Protein AF-A0A355CH72-F1 (afdb_monomer)

Radius of gyration: 17.19 Å; Cα contacts (8 Å, |Δi|>4): 114; chains: 1; bounding box: 37×43×46 Å

Secondary structure (DSSP, 8-state):
------PPPP-TTSHHHHHHHHHHHHHHHHHHHHHHHHHHHHHHH-GGGHHHHHHHHHHHHHHHHHHHHHHHHHT----HHHHHHHHHHHHHHHHHHHHTT-HHHHHIIIIIIIHHHHHHH-

Nearest PDB structures (foldseek):
  5k53-assembly1_A  TM=1.006E+00  e=1.403E-11  Oscillatoria sp.
  4quw-assembly1_A  TM=1.004E+00  e=7.875E-11  Synechococcus elongatus PCC 7942 = FACHB-805
  5k52-assembly4_D  TM=1.004E+00  e=1.420E-09  Limnothrix sp. KNUA012
  4pgk-assembly1_A  TM=1.001E+00  e=2.131E-09  Prochlorococcus marinus str. MIT 9313
  4pg0-assembly1_A  TM=1.002E+00  e=9.282E-09  Prochlorococcus marinus str. MIT 9313

pLDDT: mean 95.63, std 10.27, range [49.78, 98.88]

Mean predicted aligned error: 3.98 Å

Sequence (122 aa):
MPQLEASPAIDFQTATYKDAYSRINAIVIEGEQEAHDNYLTLAEMLADKKEELIGLSKMENRHMKGFQACGKNLKVTPDMVFAKEFFSELHENFQKASAEGKVVTCLLIQSLIIECFAIAAY

Structure (mmCIF, N/CA/C/O backbone):
data_AF-A0A355CH72-F1
#
_entry.id   AF-A0A355CH72-F1
#
loop_
_atom_site.group_PDB
_atom_site.id
_atom_site.type_symbol
_atom_site.label_atom_id
_atom_site.label_alt_id
_atom_site.label_comp_id
_atom_site.label_asym_id
_atom_site.label_entity_id
_atom_site.label_seq_id
_atom_site.pdbx_PDB_ins_code
_atom_site.Cartn_x
_atom_site.Cartn_y
_atom_site.Cartn_z
_atom_site.occupancy
_atom_site.B_iso_or_equiv
_atom_site.auth_seq_id
_atom_site.auth_comp_id
_atom_site.auth_asym_id
_atom_site.auth_atom_id
_atom_site.pdbx_PDB_model_num
ATOM 1 N N . MET A 1 1 ? 12.304 -36.120 -14.745 1.00 49.78 1 MET A N 1
ATOM 2 C CA . MET A 1 1 ? 11.754 -34.773 -14.490 1.00 49.78 1 MET A CA 1
ATOM 3 C C . MET A 1 1 ? 11.923 -33.982 -15.773 1.00 49.78 1 MET A C 1
ATOM 5 O O . MET A 1 1 ? 13.055 -33.943 -16.243 1.00 49.78 1 MET A O 1
ATOM 9 N N . PRO A 1 2 ? 10.857 -33.451 -16.392 1.00 51.25 2 PRO A N 1
ATOM 10 C CA . PRO A 1 2 ? 11.014 -32.513 -17.496 1.00 51.25 2 PRO A CA 1
ATOM 11 C C . PRO A 1 2 ? 11.812 -31.322 -16.967 1.00 51.25 2 PRO A C 1
ATOM 13 O O . PRO A 1 2 ? 11.431 -30.711 -15.970 1.00 51.25 2 PRO A O 1
ATOM 16 N N . GLN A 1 3 ? 12.962 -31.067 -17.573 1.00 51.09 3 GLN A N 1
ATOM 17 C CA . GLN A 1 3 ? 13.763 -29.893 -17.284 1.00 51.09 3 GLN A CA 1
ATOM 18 C C . GLN A 1 3 ? 12.995 -28.706 -17.865 1.00 51.09 3 GLN A C 1
ATOM 20 O O . GLN A 1 3 ? 12.851 -28.615 -19.080 1.00 51.09 3 GLN A O 1
ATOM 25 N N . LEU A 1 4 ? 12.415 -27.870 -16.997 1.00 61.34 4 LEU A N 1
ATOM 26 C CA . LEU A 1 4 ? 11.839 -26.589 -17.399 1.00 61.34 4 LEU A CA 1
ATOM 27 C C . LEU A 1 4 ? 12.931 -25.833 -18.156 1.00 61.34 4 LEU A C 1
ATOM 29 O O . LEU A 1 4 ? 14.001 -25.580 -17.596 1.00 61.34 4 LEU A O 1
ATOM 33 N N . GLU A 1 5 ? 12.693 -25.563 -19.439 1.00 58.66 5 GLU A N 1
ATOM 34 C CA . GLU A 1 5 ? 13.573 -24.714 -20.234 1.00 58.66 5 GLU A CA 1
ATOM 35 C C . GLU A 1 5 ? 13.810 -23.420 -19.456 1.00 58.66 5 GLU A C 1
ATOM 37 O O . GLU A 1 5 ? 12.872 -22.814 -18.935 1.00 58.66 5 GLU A O 1
ATOM 42 N N . ALA A 1 6 ? 15.077 -23.032 -19.314 1.00 59.00 6 ALA A N 1
ATOM 43 C CA . ALA A 1 6 ? 15.410 -21.770 -18.683 1.00 59.00 6 ALA A CA 1
ATOM 44 C C . ALA A 1 6 ? 14.750 -20.659 -19.504 1.00 59.00 6 ALA A C 1
ATOM 46 O O . ALA A 1 6 ? 15.097 -20.473 -20.673 1.00 59.00 6 ALA A O 1
ATOM 47 N N . SER A 1 7 ? 13.789 -19.948 -18.905 1.00 61.84 7 SER A N 1
ATOM 48 C CA . SER A 1 7 ? 13.209 -18.764 -19.530 1.00 61.84 7 SER A CA 1
ATOM 49 C C . SER A 1 7 ? 14.341 -17.842 -19.983 1.00 61.84 7 SER A C 1
ATOM 51 O O . SER A 1 7 ? 15.307 -17.662 -19.229 1.00 61.84 7 SER A O 1
ATOM 53 N N . PRO A 1 8 ? 14.259 -17.266 -21.195 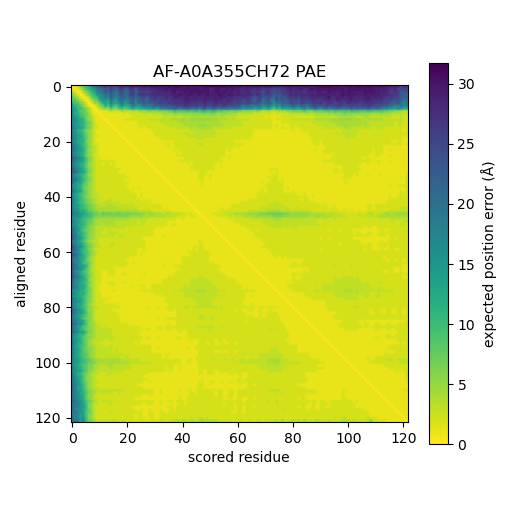1.00 69.38 8 PRO A N 1
ATOM 54 C CA . PRO A 1 8 ? 15.253 -16.307 -21.647 1.00 69.38 8 PRO A CA 1
ATOM 55 C C . PRO A 1 8 ? 15.429 -15.217 -20.586 1.00 69.38 8 PRO A C 1
ATOM 57 O O . PRO A 1 8 ? 14.455 -14.760 -19.983 1.00 69.38 8 PRO A O 1
ATOM 60 N N . ALA A 1 9 ? 16.684 -14.842 -20.326 1.00 85.31 9 ALA A N 1
ATOM 61 C CA . ALA A 1 9 ? 17.002 -13.831 -19.328 1.00 85.31 9 ALA A CA 1
ATOM 62 C C . ALA A 1 9 ? 16.237 -12.535 -19.637 1.00 85.31 9 ALA A C 1
ATOM 64 O O . ALA A 1 9 ? 16.238 -12.057 -20.773 1.00 85.31 9 ALA A O 1
ATOM 65 N N . ILE A 1 10 ? 15.569 -11.982 -18.626 1.00 92.19 10 ILE A N 1
ATOM 66 C CA . ILE A 1 10 ? 14.791 -10.752 -18.770 1.00 92.19 10 ILE A CA 1
ATOM 67 C C . ILE A 1 10 ? 15.756 -9.582 -18.984 1.00 92.19 10 ILE A C 1
ATOM 69 O O . ILE A 1 10 ? 16.629 -9.331 -18.152 1.00 92.19 10 ILE A O 1
ATOM 73 N N . ASP A 1 11 ? 15.574 -8.836 -20.074 1.00 95.31 11 ASP A N 1
ATOM 74 C CA . ASP A 1 11 ? 16.266 -7.564 -20.279 1.00 95.31 11 ASP A CA 1
ATOM 75 C C . ASP A 1 11 ? 15.457 -6.405 -19.672 1.00 95.31 11 ASP A C 1
ATOM 77 O O . ASP A 1 11 ? 14.504 -5.877 -20.260 1.00 95.31 11 ASP A O 1
ATOM 81 N N . PHE A 1 12 ? 15.887 -5.987 -18.480 1.00 96.50 12 PHE A N 1
ATOM 82 C CA . PHE A 1 12 ? 15.311 -4.881 -17.713 1.00 96.50 12 PHE A CA 1
ATOM 83 C C . PHE A 1 12 ? 15.490 -3.498 -18.362 1.00 96.50 12 PHE A C 1
ATOM 85 O O . PHE A 1 12 ? 14.937 -2.511 -17.870 1.00 96.50 12 PHE A O 1
ATOM 92 N N . GLN A 1 13 ? 16.286 -3.387 -19.432 1.00 97.00 13 GLN A N 1
ATOM 93 C CA . GLN A 1 13 ? 16.545 -2.118 -20.112 1.00 97.00 13 GLN A CA 1
ATOM 94 C C . GLN A 1 13 ? 15.656 -1.883 -21.335 1.00 97.00 13 GLN A C 1
ATOM 96 O O . GLN A 1 13 ? 15.634 -0.759 -21.843 1.00 97.00 13 GLN A O 1
ATOM 101 N N . THR A 1 14 ? 14.887 -2.883 -21.777 1.00 97.44 14 THR A N 1
ATOM 102 C CA . THR A 1 14 ? 13.966 -2.714 -22.909 1.00 97.44 14 THR A CA 1
ATOM 103 C C . THR A 1 14 ? 12.884 -1.676 -22.611 1.00 97.44 14 THR A C 1
ATOM 105 O O . THR A 1 14 ? 12.404 -1.546 -21.482 1.00 97.44 14 THR A O 1
ATOM 108 N N . ALA A 1 15 ? 12.454 -0.951 -23.647 1.00 98.00 15 ALA A N 1
ATOM 109 C CA . ALA A 1 15 ? 11.353 0.004 -23.529 1.00 98.00 15 ALA A CA 1
ATOM 110 C C . ALA A 1 15 ? 10.057 -0.683 -23.068 1.00 98.00 15 ALA A C 1
ATOM 112 O O . ALA A 1 15 ? 9.366 -0.156 -22.205 1.00 98.00 15 ALA A O 1
ATOM 113 N N . THR A 1 16 ? 9.775 -1.886 -23.579 1.00 98.25 16 THR A N 1
ATOM 114 C CA . THR A 1 16 ? 8.610 -2.689 -23.185 1.00 98.25 16 THR A CA 1
ATOM 115 C C . THR A 1 16 ? 8.632 -3.044 -21.702 1.00 98.25 16 THR A C 1
ATOM 117 O O . THR A 1 16 ? 7.617 -2.884 -21.028 1.00 98.25 16 THR A O 1
ATOM 120 N N . TYR A 1 17 ? 9.781 -3.478 -21.168 1.00 98.19 17 TYR A N 1
ATOM 121 C CA . TYR A 1 17 ? 9.889 -3.772 -19.742 1.00 98.19 17 TYR A CA 1
ATOM 122 C C . TYR A 1 17 ? 9.683 -2.509 -18.907 1.00 98.19 17 TYR A C 1
ATOM 124 O O . TYR A 1 17 ? 8.906 -2.524 -17.961 1.00 98.19 17 TYR A O 1
ATOM 132 N N . LYS A 1 18 ? 10.345 -1.402 -19.262 1.00 98.69 18 LYS A N 1
ATOM 133 C CA . LYS A 1 18 ? 10.250 -0.145 -18.504 1.00 98.69 18 LYS A CA 1
ATOM 134 C C . LYS A 1 18 ? 8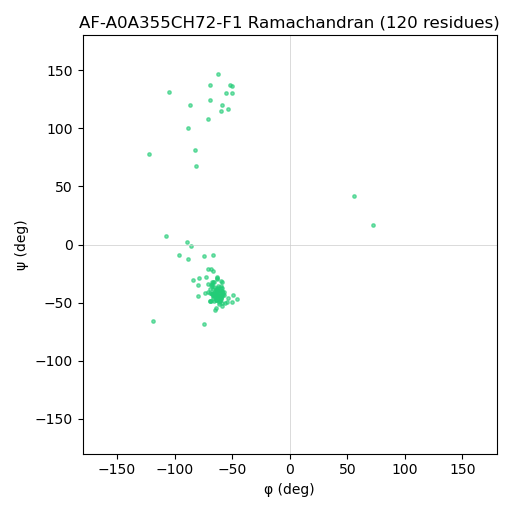.862 0.482 -18.544 1.00 98.69 18 LYS A C 1
ATOM 136 O O . LYS A 1 18 ? 8.430 1.021 -17.529 1.00 98.69 18 LYS A O 1
ATOM 141 N N . ASP A 1 19 ? 8.166 0.386 -19.673 1.00 98.69 19 ASP A N 1
ATOM 142 C CA . ASP A 1 19 ? 6.771 0.805 -19.787 1.00 98.69 19 ASP A CA 1
ATOM 143 C C . ASP A 1 19 ? 5.880 -0.011 -18.839 1.00 98.69 19 ASP A C 1
ATOM 145 O O . ASP A 1 19 ? 5.178 0.566 -18.013 1.00 98.69 19 ASP A O 1
ATOM 149 N N . ALA A 1 20 ? 5.972 -1.343 -18.864 1.00 98.69 20 ALA A N 1
ATOM 150 C CA . ALA A 1 20 ? 5.208 -2.189 -17.947 1.00 98.69 20 ALA A CA 1
ATOM 151 C C . ALA A 1 20 ? 5.582 -1.935 -16.475 1.00 98.69 20 ALA A C 1
ATOM 153 O O . ALA A 1 20 ? 4.709 -1.784 -15.617 1.00 98.69 20 ALA A O 1
ATOM 154 N N . TYR A 1 21 ? 6.880 -1.821 -16.189 1.00 98.75 21 TYR A N 1
ATOM 155 C CA . TYR A 1 21 ? 7.399 -1.561 -14.851 1.00 98.75 21 TYR A CA 1
ATOM 156 C C . TYR A 1 21 ? 6.945 -0.201 -14.316 1.00 98.75 21 TYR A C 1
ATOM 158 O O . TYR A 1 21 ? 6.758 -0.076 -13.114 1.00 98.75 21 TYR A O 1
ATOM 166 N N . SER A 1 22 ? 6.708 0.802 -15.171 1.00 98.88 22 SER A N 1
ATOM 167 C CA . SER A 1 22 ? 6.209 2.113 -14.728 1.00 98.88 22 SER A CA 1
ATOM 168 C C . SER A 1 22 ? 4.870 2.010 -13.996 1.00 98.88 22 SER A C 1
ATOM 170 O O . SER A 1 22 ? 4.693 2.647 -12.959 1.00 98.88 22 SER A O 1
ATOM 172 N N . ARG A 1 23 ? 3.968 1.149 -14.481 1.00 98.88 23 ARG A N 1
ATOM 173 C CA . ARG A 1 23 ? 2.642 0.927 -13.892 1.00 98.88 23 ARG A CA 1
ATOM 174 C C . ARG A 1 23 ? 2.703 0.001 -12.687 1.00 98.88 23 ARG A C 1
ATOM 176 O O . ARG A 1 23 ? 2.132 0.323 -11.653 1.00 98.88 23 ARG A O 1
ATOM 183 N N . ILE A 1 24 ? 3.446 -1.104 -12.775 1.00 98.88 24 ILE A N 1
ATOM 184 C CA . ILE A 1 24 ? 3.597 -2.031 -11.640 1.00 98.88 24 ILE A CA 1
ATOM 185 C C . ILE A 1 24 ? 4.306 -1.351 -10.467 1.00 98.88 24 ILE A C 1
ATOM 187 O O . ILE A 1 24 ? 3.855 -1.454 -9.331 1.00 98.88 24 ILE A O 1
ATOM 191 N N . ASN A 1 25 ? 5.377 -0.599 -10.734 1.00 98.88 25 ASN A N 1
ATOM 192 C CA . ASN A 1 25 ? 6.077 0.143 -9.694 1.00 98.88 25 ASN A CA 1
ATOM 193 C C . ASN A 1 25 ? 5.176 1.214 -9.073 1.00 98.88 25 ASN A C 1
ATOM 195 O O . ASN A 1 25 ? 5.227 1.405 -7.862 1.00 98.88 25 ASN A O 1
ATOM 199 N N . ALA A 1 26 ? 4.359 1.897 -9.875 1.00 98.88 26 ALA A N 1
ATOM 200 C CA . ALA A 1 26 ? 3.405 2.861 -9.349 1.00 98.88 26 ALA A C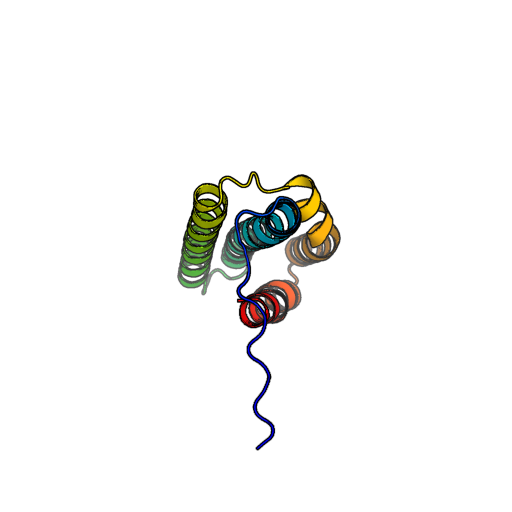A 1
ATOM 201 C C . ALA A 1 26 ? 2.348 2.199 -8.457 1.00 98.88 26 ALA A C 1
ATOM 203 O O . ALA A 1 26 ? 2.095 2.718 -7.378 1.00 98.88 26 ALA A O 1
ATOM 204 N N . ILE A 1 27 ? 1.796 1.045 -8.858 1.00 98.88 27 ILE A N 1
ATOM 205 C CA . ILE A 1 27 ? 0.837 0.277 -8.047 1.00 98.88 27 ILE A CA 1
ATOM 206 C C . ILE A 1 27 ? 1.447 -0.063 -6.689 1.00 98.88 27 ILE A C 1
ATOM 208 O O . ILE A 1 27 ? 0.839 0.231 -5.669 1.00 98.88 27 ILE A O 1
ATOM 212 N N . VAL A 1 28 ? 2.660 -0.620 -6.638 1.00 98.75 28 VAL A N 1
ATOM 213 C CA . VAL A 1 28 ? 3.256 -0.954 -5.332 1.00 98.75 28 VAL A CA 1
ATOM 214 C C . VAL A 1 28 ? 3.589 0.299 -4.516 1.00 98.75 28 VAL A C 1
ATOM 216 O O . VAL A 1 28 ? 3.453 0.281 -3.306 1.00 98.75 28 VAL A O 1
ATOM 219 N N . ILE A 1 29 ? 3.962 1.423 -5.139 1.00 98.88 29 ILE A N 1
ATOM 220 C CA . ILE A 1 29 ? 4.183 2.680 -4.402 1.00 98.88 29 ILE A CA 1
ATOM 221 C C . ILE A 1 29 ? 2.871 3.214 -3.812 1.00 98.88 29 ILE A C 1
ATOM 223 O O . ILE A 1 29 ? 2.862 3.617 -2.652 1.00 98.88 29 ILE A O 1
ATOM 227 N N . GLU A 1 30 ? 1.790 3.233 -4.593 1.00 98.88 30 GLU A N 1
ATOM 228 C CA . GLU A 1 30 ? 0.484 3.722 -4.138 1.00 98.88 30 GLU A CA 1
ATOM 229 C C . GLU A 1 30 ? -0.113 2.795 -3.078 1.00 98.88 30 GLU A C 1
ATOM 231 O O . GLU A 1 30 ? -0.571 3.276 -2.050 1.00 98.88 30 GLU A O 1
ATOM 236 N N . GLY A 1 31 ? -0.022 1.474 -3.264 1.00 98.75 31 GLY A N 1
ATOM 237 C CA . GLY A 1 31 ? -0.498 0.498 -2.285 1.00 98.75 31 GLY A CA 1
ATOM 238 C C . GLY A 1 31 ? 0.186 0.650 -0.924 1.00 98.75 31 GLY A C 1
ATOM 239 O O . GLY A 1 31 ? -0.481 0.614 0.103 1.00 98.75 31 GLY A O 1
ATOM 240 N N . GLU A 1 32 ? 1.497 0.903 -0.904 1.00 98.81 32 GLU A N 1
ATOM 241 C CA . GLU A 1 32 ? 2.253 1.149 0.333 1.00 98.81 32 GLU A CA 1
ATOM 242 C C . GLU A 1 32 ? 1.922 2.514 0.970 1.00 98.81 32 GLU A C 1
ATOM 244 O O . GLU A 1 32 ? 1.894 2.649 2.197 1.00 98.81 32 GLU A O 1
ATOM 249 N N . GLN A 1 33 ? 1.643 3.539 0.155 1.00 98.81 33 GLN A N 1
ATOM 250 C CA . GLN A 1 33 ? 1.172 4.839 0.643 1.00 98.81 33 GLN A CA 1
ATOM 251 C C . GLN A 1 33 ? -0.219 4.715 1.281 1.00 98.81 33 GLN A C 1
ATOM 253 O O . GLN A 1 33 ? -0.420 5.174 2.406 1.00 98.81 33 GLN A O 1
ATOM 258 N N . GLU A 1 34 ? -1.157 4.052 0.603 1.00 98.75 34 GLU A N 1
ATOM 259 C CA . GLU A 1 34 ? -2.489 3.785 1.140 1.00 98.75 34 GLU A CA 1
ATOM 260 C C . GLU A 1 34 ? -2.424 2.905 2.390 1.00 98.75 34 GLU A C 1
ATOM 262 O O . GLU A 1 34 ? -3.115 3.193 3.362 1.00 98.75 34 GLU A O 1
ATOM 267 N N . ALA A 1 35 ? -1.559 1.889 2.429 1.00 98.88 35 ALA A N 1
ATOM 268 C CA . ALA A 1 35 ? -1.373 1.051 3.610 1.00 98.88 35 ALA A CA 1
ATOM 269 C C . ALA A 1 35 ? -0.867 1.857 4.816 1.00 98.88 35 ALA A C 1
ATOM 271 O O . ALA A 1 35 ? -1.409 1.735 5.919 1.00 98.88 35 ALA A O 1
ATOM 272 N N . HIS A 1 36 ? 0.115 2.746 4.610 1.00 98.88 36 HIS A N 1
ATOM 273 C CA . HIS A 1 36 ? 0.550 3.693 5.637 1.00 98.88 36 HIS A CA 1
ATOM 274 C C . HIS A 1 36 ? -0.630 4.515 6.179 1.00 98.88 36 HIS A C 1
ATOM 276 O O . HIS A 1 36 ? -0.809 4.602 7.398 1.00 98.88 36 HIS A O 1
ATOM 282 N N . ASP A 1 37 ? -1.438 5.097 5.294 1.00 98.88 37 ASP A N 1
ATOM 283 C CA . ASP A 1 37 ? -2.550 5.968 5.678 1.00 98.88 37 ASP A CA 1
ATOM 284 C C . ASP A 1 37 ? -3.679 5.180 6.370 1.00 98.88 37 ASP A C 1
ATOM 286 O O . ASP A 1 37 ? -4.165 5.585 7.428 1.00 98.88 37 ASP A O 1
ATOM 290 N N . ASN A 1 38 ? -4.015 3.995 5.861 1.00 98.88 38 ASN A N 1
ATOM 291 C CA . ASN A 1 38 ? -5.025 3.098 6.420 1.00 98.88 38 ASN A CA 1
ATOM 292 C C . ASN A 1 38 ? -4.665 2.641 7.838 1.00 98.88 38 ASN A C 1
ATOM 294 O O . ASN A 1 38 ? -5.529 2.619 8.720 1.00 98.88 38 ASN A O 1
ATOM 298 N N . TYR A 1 39 ? -3.395 2.313 8.098 1.00 98.88 39 TYR A N 1
ATOM 299 C CA . TYR A 1 39 ? -2.943 1.964 9.446 1.00 98.88 39 TYR A CA 1
ATOM 300 C C . TYR A 1 39 ? -2.994 3.157 10.409 1.00 98.88 39 TYR A C 1
ATOM 302 O O . TYR A 1 39 ? -3.317 2.965 11.583 1.00 98.88 39 TYR A O 1
ATOM 310 N N . LEU A 1 40 ? -2.747 4.388 9.942 1.00 98.81 40 LEU A N 1
ATOM 311 C CA . LEU A 1 40 ? -2.956 5.585 10.764 1.00 98.81 40 LEU A CA 1
ATOM 312 C C . LEU A 1 40 ? -4.437 5.784 11.104 1.00 98.81 40 LEU A C 1
ATOM 314 O O . LEU A 1 40 ? -4.754 6.008 12.271 1.00 98.81 40 LEU A O 1
ATOM 318 N N . THR A 1 41 ? -5.343 5.622 10.136 1.00 98.81 41 THR A N 1
ATOM 319 C CA . THR A 1 41 ? -6.793 5.668 10.386 1.00 98.81 41 THR A CA 1
ATOM 320 C C . THR A 1 41 ? -7.226 4.586 11.377 1.00 98.81 41 THR A C 1
ATOM 322 O O . THR A 1 41 ? -7.931 4.869 12.344 1.00 98.81 41 THR A O 1
ATOM 32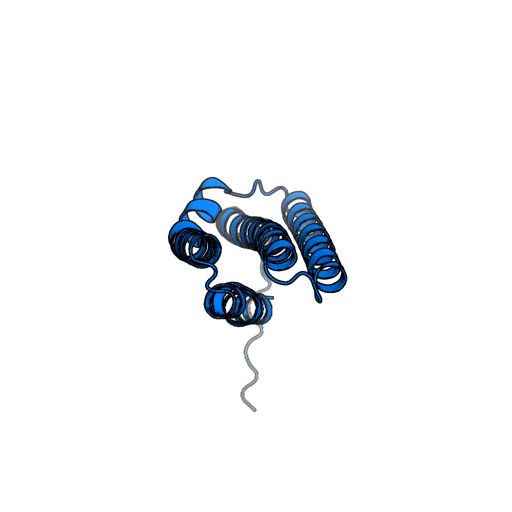5 N N . LEU A 1 42 ? -6.756 3.346 11.214 1.00 98.81 42 LEU A N 1
ATOM 326 C CA . LEU A 1 42 ? -7.035 2.262 12.162 1.00 98.81 42 LEU A CA 1
ATOM 327 C C . LEU A 1 42 ? -6.524 2.584 13.574 1.00 98.81 42 LEU A C 1
ATOM 329 O O . LEU A 1 42 ? -7.182 2.231 14.550 1.00 98.81 42 LEU A O 1
ATOM 333 N N . ALA A 1 43 ? -5.389 3.276 13.700 1.00 98.62 43 ALA A N 1
ATOM 334 C CA . ALA A 1 43 ? -4.825 3.682 14.988 1.00 98.62 43 ALA A CA 1
ATOM 335 C C . ALA A 1 43 ? -5.690 4.722 15.726 1.00 98.62 43 ALA A C 1
ATOM 337 O O . ALA A 1 43 ? -5.602 4.844 16.951 1.00 98.62 43 ALA A O 1
ATOM 338 N N . GLU A 1 44 ? -6.523 5.471 15.000 1.00 98.38 44 GLU A N 1
ATOM 339 C CA . GLU A 1 44 ? -7.546 6.350 15.574 1.00 98.38 44 GLU A CA 1
ATOM 340 C C . GLU A 1 44 ? -8.791 5.566 16.007 1.00 98.38 44 GLU A C 1
ATOM 342 O O . GLU A 1 44 ? -9.395 5.889 17.029 1.00 98.38 44 GLU A O 1
ATOM 347 N N . MET A 1 45 ? -9.145 4.508 15.270 1.00 98.19 45 MET A N 1
ATOM 348 C CA . MET A 1 45 ? -10.312 3.661 15.548 1.00 98.19 45 MET A CA 1
ATOM 349 C C . MET A 1 45 ? -10.075 2.645 16.683 1.00 98.19 45 MET A C 1
ATOM 351 O O . MET A 1 45 ? -11.020 2.262 17.370 1.00 98.19 45 MET A O 1
ATOM 355 N N . LEU A 1 46 ? -8.828 2.204 16.888 1.00 98.00 46 LEU A N 1
ATOM 356 C CA . LEU A 1 46 ? -8.417 1.192 17.871 1.00 98.00 46 LEU A CA 1
ATOM 357 C C . LEU A 1 46 ? -7.369 1.762 18.835 1.00 98.00 46 LEU A C 1
ATOM 359 O O . LEU A 1 46 ? -6.168 1.509 18.718 1.00 98.00 46 LEU A O 1
ATOM 363 N N . ALA A 1 47 ? -7.829 2.559 19.800 1.00 96.19 47 ALA A N 1
ATOM 364 C CA . ALA A 1 47 ? -6.952 3.291 20.715 1.00 96.19 47 ALA A CA 1
ATOM 365 C C . ALA A 1 47 ? -6.012 2.388 21.540 1.00 96.19 47 ALA A C 1
ATOM 367 O O . ALA A 1 47 ? -4.886 2.787 21.834 1.00 96.19 47 ALA A O 1
ATOM 368 N N . ASP A 1 48 ? -6.442 1.173 21.883 1.00 98.00 48 ASP A N 1
ATOM 369 C CA . ASP A 1 48 ? -5.648 0.172 22.605 1.00 98.00 48 ASP A CA 1
ATOM 370 C C . ASP A 1 48 ? -4.518 -0.431 21.754 1.00 98.00 48 ASP A C 1
ATOM 372 O O . ASP A 1 48 ? -3.529 -0.916 22.301 1.00 98.00 48 ASP A O 1
ATOM 376 N N . LYS A 1 49 ? -4.631 -0.354 20.421 1.00 98.31 49 LYS A N 1
ATOM 377 C CA . LYS A 1 49 ? -3.643 -0.841 19.442 1.00 98.31 49 LYS A CA 1
ATOM 378 C C . LYS A 1 49 ? -2.873 0.260 18.721 1.00 98.31 49 LYS A C 1
ATOM 380 O O . LYS A 1 49 ? -2.086 -0.014 17.816 1.00 98.31 49 LYS A O 1
ATOM 385 N N . LYS A 1 50 ? -3.052 1.511 19.144 1.00 98.19 50 LYS A N 1
ATOM 386 C CA . LYS A 1 50 ? -2.526 2.697 18.461 1.00 98.19 50 LYS A CA 1
ATOM 387 C C . LYS A 1 50 ? -1.020 2.649 18.194 1.00 98.19 50 LYS A C 1
ATOM 389 O O . LYS A 1 50 ? -0.590 2.976 17.093 1.00 98.19 50 LYS A O 1
ATOM 394 N N . GLU A 1 51 ? -0.211 2.264 19.180 1.00 98.56 51 GLU A N 1
ATOM 395 C CA . GLU A 1 51 ? 1.250 2.233 19.017 1.00 98.56 51 GLU A CA 1
ATOM 3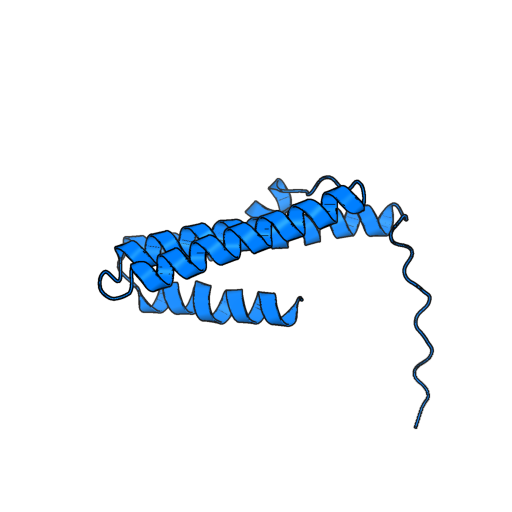96 C C . GLU A 1 51 ? 1.699 1.158 18.016 1.00 98.56 51 GLU A C 1
ATOM 398 O O . GLU A 1 51 ? 2.537 1.437 17.158 1.00 98.56 51 GLU A O 1
ATOM 403 N N . GLU A 1 52 ? 1.089 -0.031 18.073 1.00 98.75 52 GLU A N 1
ATOM 404 C CA . GLU A 1 52 ? 1.342 -1.132 17.135 1.00 98.75 52 GLU A CA 1
ATOM 405 C C . GLU A 1 52 ? 0.999 -0.703 15.697 1.00 98.75 52 GLU A C 1
ATOM 407 O O . GLU A 1 52 ? 1.828 -0.832 14.797 1.00 98.75 52 GLU A O 1
ATOM 412 N N . LEU A 1 53 ? -0.176 -0.097 15.495 1.00 98.81 53 LEU A N 1
ATOM 413 C CA . LEU A 1 53 ? -0.657 0.356 14.183 1.00 98.81 53 LEU A CA 1
ATOM 414 C C . LEU A 1 53 ? 0.184 1.509 13.606 1.00 98.81 53 LEU A C 1
ATOM 416 O O . LEU A 1 53 ? 0.502 1.512 12.419 1.00 98.81 53 LEU A O 1
ATOM 420 N N . ILE A 1 54 ? 0.641 2.450 14.440 1.00 98.75 54 ILE A N 1
ATOM 421 C CA . ILE A 1 54 ? 1.616 3.476 14.022 1.00 98.75 54 ILE A CA 1
ATOM 422 C C . ILE A 1 54 ? 2.974 2.840 13.675 1.00 98.75 54 ILE A C 1
ATOM 424 O O . ILE A 1 54 ? 3.713 3.345 12.826 1.00 98.75 54 ILE A O 1
ATOM 428 N N . GLY A 1 55 ? 3.345 1.748 14.345 1.00 98.81 55 GLY A N 1
ATOM 429 C CA . GLY A 1 55 ? 4.519 0.953 13.995 1.00 98.81 55 GLY A CA 1
ATOM 430 C C . GLY A 1 55 ? 4.420 0.371 12.584 1.00 98.81 55 GLY A C 1
ATOM 431 O O . GLY A 1 55 ? 5.378 0.497 11.814 1.00 98.81 55 GLY A O 1
ATOM 432 N N . LEU A 1 56 ? 3.257 -0.196 12.245 1.00 98.81 56 LEU A N 1
ATOM 433 C CA . LEU A 1 56 ? 2.955 -0.738 10.918 1.00 98.81 56 LEU A CA 1
ATOM 434 C C . LEU A 1 56 ? 2.967 0.354 9.847 1.00 98.81 56 LEU A C 1
ATOM 436 O O . LEU A 1 56 ? 3.701 0.221 8.875 1.00 98.81 56 LEU A O 1
ATOM 440 N N . SER A 1 57 ? 2.311 1.500 10.059 1.00 98.75 57 SER A N 1
ATOM 441 C CA . SER A 1 57 ? 2.335 2.576 9.053 1.00 98.75 57 SER A CA 1
ATOM 442 C C . SER A 1 57 ? 3.762 3.036 8.724 1.00 98.75 57 SER A C 1
ATOM 444 O O . SER A 1 57 ? 4.138 3.205 7.562 1.00 98.75 57 SER A O 1
ATOM 446 N N . LYS A 1 58 ? 4.629 3.158 9.738 1.00 98.81 58 LYS A N 1
ATOM 447 C CA . LYS A 1 58 ? 6.051 3.483 9.535 1.00 98.81 58 LYS A CA 1
ATOM 448 C C . LYS A 1 58 ? 6.799 2.415 8.736 1.00 98.81 58 LYS A C 1
ATOM 450 O O . LYS A 1 58 ? 7.818 2.756 8.133 1.00 98.81 58 LYS A O 1
ATOM 455 N N . MET A 1 59 ? 6.386 1.151 8.805 1.00 98.50 59 MET A N 1
ATOM 456 C CA . MET A 1 59 ? 6.949 0.063 8.008 1.00 98.50 59 MET A CA 1
ATOM 457 C C . MET A 1 59 ? 6.574 0.219 6.536 1.00 98.50 59 MET A C 1
ATOM 459 O O . MET A 1 59 ? 7.489 0.274 5.717 1.00 98.50 59 MET A O 1
ATOM 463 N N . GLU A 1 60 ? 5.302 0.458 6.228 1.00 98.44 60 GLU A N 1
ATOM 464 C CA . GLU A 1 60 ? 4.847 0.630 4.838 1.00 98.44 60 GLU A CA 1
ATOM 465 C C . GLU A 1 60 ? 5.479 1.858 4.175 1.00 98.44 60 GLU A C 1
ATOM 467 O O . GLU A 1 60 ? 5.984 1.803 3.057 1.00 98.44 60 GLU A O 1
ATOM 472 N N . ASN A 1 61 ? 5.663 2.959 4.911 1.00 98.44 61 ASN A N 1
ATOM 473 C CA . ASN A 1 61 ? 6.415 4.106 4.384 1.00 98.44 61 ASN A CA 1
ATOM 474 C C . ASN A 1 61 ? 7.898 3.765 4.086 1.00 98.44 61 ASN A C 1
ATOM 476 O O . ASN A 1 61 ? 8.528 4.373 3.215 1.00 98.44 61 ASN A O 1
ATOM 480 N N . ARG A 1 62 ? 8.500 2.793 4.791 1.00 98.69 62 ARG A N 1
ATOM 481 C CA . ARG A 1 62 ? 9.841 2.289 4.433 1.00 98.69 62 ARG A CA 1
ATOM 482 C C . ARG A 1 62 ? 9.786 1.417 3.178 1.00 98.69 62 ARG A C 1
ATOM 484 O O . ARG A 1 62 ? 10.667 1.584 2.334 1.00 98.69 62 ARG A O 1
ATOM 491 N N . HIS A 1 63 ? 8.783 0.553 3.035 1.00 98.50 63 HIS A N 1
ATOM 492 C CA . HIS A 1 63 ? 8.575 -0.251 1.827 1.00 98.50 63 HIS A CA 1
ATOM 493 C C . HIS A 1 63 ? 8.357 0.635 0.597 1.00 98.50 63 HIS A C 1
ATOM 495 O O . HIS A 1 63 ? 9.105 0.516 -0.375 1.00 98.50 63 HIS A O 1
ATOM 501 N N . MET A 1 64 ? 7.468 1.630 0.689 1.00 98.62 64 MET A N 1
ATOM 502 C CA . MET A 1 64 ? 7.244 2.638 -0.351 1.00 98.62 64 MET A CA 1
ATOM 503 C C . MET A 1 64 ? 8.560 3.282 -0.813 1.00 98.62 64 MET A C 1
ATOM 505 O O . MET A 1 64 ? 8.850 3.342 -2.010 1.00 98.62 64 MET A O 1
ATOM 509 N N . LYS A 1 65 ? 9.403 3.742 0.124 1.00 98.69 65 LYS A N 1
ATOM 510 C CA . LYS A 1 65 ? 10.717 4.330 -0.200 1.00 98.69 65 LYS A CA 1
ATOM 511 C C . LYS A 1 65 ? 11.652 3.331 -0.884 1.00 98.69 65 LYS A C 1
ATOM 513 O O . LYS A 1 65 ? 12.410 3.727 -1.772 1.00 98.69 65 LYS A O 1
ATOM 518 N N . GLY A 1 66 ? 11.592 2.058 -0.492 1.00 98.62 66 GLY A N 1
ATOM 519 C CA . GLY A 1 66 ? 12.287 0.960 -1.162 1.00 98.62 66 GLY A CA 1
ATOM 520 C C . GLY A 1 66 ? 11.860 0.826 -2.624 1.00 98.62 66 GLY A C 1
ATOM 521 O O . GLY A 1 66 ? 12.700 0.912 -3.519 1.00 9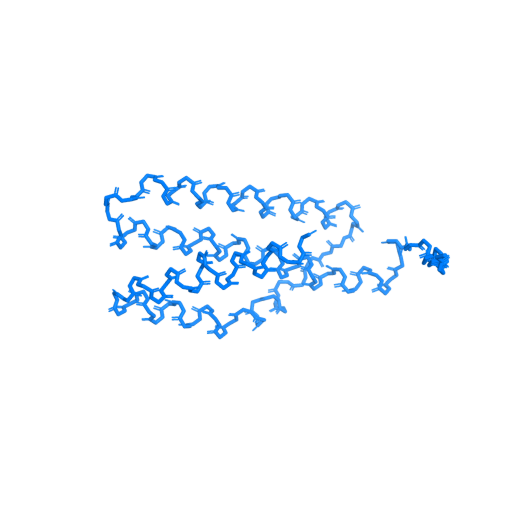8.62 66 GLY A O 1
ATOM 522 N N . PHE A 1 67 ? 10.557 0.734 -2.891 1.00 98.69 67 PHE A N 1
ATOM 523 C CA . PHE A 1 67 ? 10.033 0.609 -4.255 1.00 98.69 67 PHE A CA 1
ATOM 524 C C . PHE A 1 67 ? 10.256 1.857 -5.115 1.00 98.69 67 PHE A C 1
ATOM 526 O O . PHE A 1 67 ? 10.514 1.745 -6.315 1.00 98.69 67 PHE A O 1
ATOM 533 N N . GLN A 1 68 ? 10.251 3.053 -4.523 1.00 98.75 68 GLN A N 1
ATOM 534 C CA . GLN A 1 68 ? 10.679 4.275 -5.213 1.00 98.75 68 GLN A CA 1
ATOM 535 C C . GLN A 1 68 ? 12.153 4.206 -5.640 1.00 98.75 68 GLN A C 1
ATOM 537 O O . GLN A 1 68 ? 12.518 4.701 -6.710 1.00 98.75 68 GLN A O 1
ATOM 542 N N . ALA A 1 69 ? 13.022 3.605 -4.820 1.00 98.75 69 ALA A N 1
ATOM 543 C CA . ALA A 1 69 ? 14.421 3.396 -5.179 1.00 98.75 69 ALA A CA 1
ATOM 544 C C . ALA A 1 69 ? 14.573 2.380 -6.325 1.00 98.75 69 ALA A C 1
ATOM 546 O O . ALA A 1 69 ? 15.412 2.593 -7.203 1.00 98.75 69 ALA A O 1
ATOM 547 N N . CYS A 1 70 ? 13.733 1.339 -6.382 1.00 98.62 70 CYS A N 1
ATOM 548 C CA . CYS A 1 70 ? 13.709 0.381 -7.492 1.00 98.62 70 CYS A CA 1
ATOM 549 C C . CYS A 1 70 ? 13.409 1.058 -8.842 1.00 98.62 70 CYS A C 1
ATOM 551 O O . CYS A 1 70 ? 14.158 0.863 -9.804 1.00 98.62 70 CYS A O 1
ATOM 553 N N . GLY A 1 71 ? 12.398 1.931 -8.905 1.00 98.44 71 GLY A N 1
ATOM 554 C CA . GLY A 1 71 ? 12.092 2.718 -10.109 1.00 98.44 71 GLY A CA 1
ATOM 555 C C . GLY A 1 71 ? 13.240 3.627 -10.536 1.00 98.44 71 GLY A C 1
ATOM 556 O O . G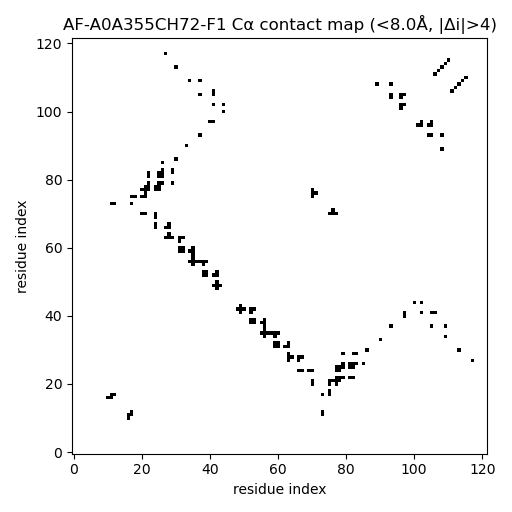LY A 1 71 ? 13.649 3.625 -11.701 1.00 98.44 71 GLY A O 1
ATOM 557 N N . LYS A 1 72 ? 13.845 4.339 -9.573 1.00 98.56 72 LYS A N 1
ATOM 558 C CA . LYS A 1 72 ? 15.031 5.181 -9.816 1.00 98.56 72 LYS A CA 1
ATOM 559 C C . LYS A 1 72 ? 16.198 4.374 -10.383 1.00 98.56 72 LYS A C 1
ATOM 561 O O . LYS A 1 72 ? 16.833 4.827 -11.333 1.00 98.56 72 LYS A O 1
ATOM 566 N N . ASN A 1 73 ? 16.454 3.180 -9.849 1.00 98.50 73 ASN A N 1
ATOM 567 C CA . ASN A 1 73 ? 17.520 2.297 -10.322 1.00 98.50 73 ASN A CA 1
ATOM 568 C C . ASN A 1 73 ? 17.335 1.900 -11.798 1.00 98.50 73 ASN A C 1
ATOM 570 O O . ASN A 1 73 ? 18.299 1.865 -12.561 1.00 98.50 73 ASN A O 1
ATOM 574 N N . LEU A 1 74 ? 16.091 1.678 -12.234 1.00 98.19 74 LEU A N 1
ATOM 575 C CA . LEU A 1 74 ? 15.769 1.370 -13.632 1.00 98.19 74 LEU A CA 1
ATOM 576 C C . LEU A 1 74 ? 15.580 2.612 -14.518 1.00 98.19 74 LEU A C 1
ATOM 578 O O . LEU A 1 74 ? 15.386 2.475 -15.731 1.00 98.19 74 LEU A O 1
ATOM 582 N N . LYS A 1 75 ? 15.700 3.820 -13.949 1.00 98.56 75 LYS A N 1
ATOM 583 C CA . LYS A 1 75 ? 15.409 5.102 -14.612 1.00 98.56 75 LYS A CA 1
ATOM 584 C C . LYS A 1 75 ? 13.980 5.139 -15.166 1.00 98.56 75 LYS A C 1
ATOM 586 O O . LYS A 1 75 ? 13.759 5.578 -16.292 1.00 98.56 75 LYS A O 1
ATOM 591 N N . VAL A 1 76 ? 13.035 4.622 -14.385 1.00 98.75 76 VAL A N 1
ATOM 592 C CA . VAL A 1 76 ? 11.606 4.588 -14.701 1.00 98.75 76 VAL A CA 1
ATOM 593 C C . VAL A 1 76 ? 10.893 5.638 -13.858 1.00 98.75 76 VAL A C 1
ATOM 595 O O . VAL A 1 76 ? 11.087 5.703 -12.644 1.00 98.75 76 VAL A O 1
ATOM 598 N N . THR A 1 77 ? 10.061 6.451 -14.504 1.00 98.81 77 THR A N 1
ATOM 599 C CA . THR A 1 77 ? 9.102 7.316 -13.812 1.00 98.81 77 THR A CA 1
ATOM 600 C C . THR A 1 77 ? 7.831 6.502 -13.571 1.00 98.81 77 THR A C 1
ATOM 602 O O . THR A 1 77 ? 7.257 6.029 -14.551 1.00 98.81 77 THR A O 1
ATOM 605 N N . PRO A 1 78 ? 7.396 6.299 -12.317 1.00 98.75 78 PRO A N 1
ATOM 606 C CA . PRO A 1 78 ? 6.178 5.551 -12.031 1.00 98.75 78 PRO A CA 1
ATOM 607 C C . PRO A 1 78 ? 4.934 6.325 -12.490 1.00 98.75 78 PRO A C 1
ATOM 609 O O . PRO A 1 78 ? 4.830 7.535 -12.270 1.00 98.75 78 PRO A O 1
ATOM 612 N N . ASP A 1 79 ? 3.983 5.623 -13.105 1.00 98.81 79 ASP A N 1
ATOM 613 C CA . ASP A 1 79 ? 2.693 6.178 -13.525 1.00 98.81 79 ASP A CA 1
ATOM 614 C C . ASP A 1 79 ? 1.696 6.218 -12.354 1.00 98.81 79 ASP A C 1
ATOM 616 O O . ASP A 1 79 ? 0.858 5.334 -12.169 1.00 98.81 79 ASP A O 1
ATOM 620 N N . MET A 1 80 ? 1.816 7.251 -11.518 1.00 98.69 80 MET A N 1
ATOM 621 C CA . MET A 1 80 ? 0.991 7.392 -10.311 1.00 98.69 80 MET A CA 1
ATOM 622 C C . MET A 1 80 ? -0.487 7.678 -10.603 1.00 98.69 80 MET A C 1
ATOM 624 O O . MET A 1 80 ? -1.321 7.455 -9.730 1.00 98.69 80 MET A O 1
ATOM 628 N N . VAL A 1 81 ? -0.831 8.180 -11.796 1.00 98.75 81 VAL A N 1
ATOM 629 C CA . VAL A 1 81 ? -2.240 8.384 -12.174 1.00 98.75 81 VAL A CA 1
ATOM 630 C C . VAL A 1 81 ? -2.902 7.024 -12.352 1.00 98.75 81 VAL A C 1
ATOM 632 O O . VAL A 1 81 ? -3.928 6.762 -11.729 1.00 98.75 81 VAL A O 1
ATOM 635 N N . PHE A 1 82 ? -2.247 6.129 -13.097 1.00 98.88 82 PHE A N 1
ATOM 636 C CA . PHE A 1 82 ? -2.716 4.759 -13.275 1.00 98.88 82 PHE A CA 1
ATOM 637 C C . PHE A 1 82 ? -2.877 4.017 -11.941 1.00 98.88 82 PHE A C 1
ATOM 639 O O . PHE A 1 82 ? -3.877 3.340 -11.727 1.00 98.88 82 PHE A O 1
ATOM 646 N N . ALA A 1 83 ? -1.916 4.157 -11.023 1.00 98.81 83 ALA A N 1
ATOM 647 C CA . ALA A 1 83 ? -1.969 3.475 -9.728 1.00 98.81 83 ALA A CA 1
ATOM 648 C C . ALA A 1 83 ? -3.133 3.945 -8.839 1.00 98.81 83 ALA A C 1
ATOM 650 O O . ALA A 1 83 ? -3.805 3.121 -8.223 1.00 98.81 83 ALA A O 1
ATOM 651 N N . LYS A 1 84 ? -3.415 5.251 -8.819 1.00 98.62 84 LYS A N 1
ATOM 652 C CA . LYS A 1 84 ? -4.557 5.808 -8.076 1.00 98.62 84 LYS A CA 1
ATOM 653 C C . LYS A 1 84 ? -5.890 5.348 -8.641 1.00 98.62 84 LYS A C 1
ATOM 655 O O . LYS A 1 84 ? -6.800 5.011 -7.891 1.00 98.62 84 LYS A O 1
ATOM 660 N N . GLU A 1 85 ? -6.008 5.310 -9.965 1.00 98.75 85 GLU A N 1
ATOM 661 C CA . GLU A 1 85 ? -7.196 4.762 -10.620 1.00 98.75 85 GLU A CA 1
ATOM 662 C C . GLU A 1 85 ? -7.358 3.269 -10.309 1.00 98.75 85 GLU A C 1
ATOM 664 O O . GLU A 1 85 ? -8.466 2.832 -10.001 1.00 98.75 85 GLU A O 1
ATOM 669 N N . PHE A 1 86 ? -6.257 2.508 -10.300 1.00 98.75 86 PHE A N 1
ATOM 670 C CA . PHE A 1 86 ? -6.247 1.078 -9.988 1.00 98.75 86 PHE A CA 1
ATOM 671 C C . PHE A 1 86 ? -6.792 0.763 -8.585 1.00 98.75 86 PHE A C 1
ATOM 673 O O . PHE A 1 86 ? -7.574 -0.176 -8.445 1.00 98.75 86 PHE A O 1
ATOM 680 N N . PHE A 1 87 ? -6.425 1.539 -7.559 1.00 98.56 87 PHE A N 1
ATOM 681 C CA . PHE A 1 87 ? -6.904 1.315 -6.187 1.00 98.56 87 PHE A CA 1
ATOM 682 C C . PHE A 1 87 ? -8.218 2.018 -5.840 1.00 98.56 87 PHE A C 1
ATOM 684 O O . PHE A 1 87 ? -8.828 1.673 -4.828 1.00 98.56 87 PHE A O 1
ATOM 691 N N . SER A 1 88 ? -8.682 2.953 -6.674 1.00 98.56 88 SER A N 1
ATOM 692 C CA . SER A 1 88 ? -9.774 3.886 -6.358 1.00 98.56 88 SER A CA 1
ATOM 693 C C . SER A 1 88 ? -11.005 3.255 -5.694 1.00 98.56 88 SER A C 1
ATOM 695 O O . SER A 1 88 ? -11.480 3.766 -4.682 1.00 98.56 88 SER A O 1
ATOM 697 N N . GLU A 1 89 ? -11.504 2.129 -6.207 1.00 98.75 89 GLU A N 1
ATOM 698 C CA . GLU A 1 89 ? -12.697 1.472 -5.661 1.00 98.75 89 GLU A CA 1
ATOM 699 C C . GLU A 1 89 ? -12.435 0.818 -4.293 1.00 98.75 89 GLU A C 1
ATOM 701 O O . GLU A 1 89 ? -13.253 0.922 -3.374 1.00 98.75 89 GLU A O 1
ATOM 706 N N . LEU A 1 90 ? -11.281 0.164 -4.118 1.00 98.69 90 LEU A N 1
ATOM 707 C CA . LEU A 1 90 ? -10.921 -0.452 -2.838 1.00 98.69 90 LEU A CA 1
ATOM 708 C C . LEU A 1 90 ? -10.629 0.620 -1.780 1.00 98.69 90 LEU A C 1
ATOM 710 O O . LEU A 1 90 ? -11.066 0.480 -0.634 1.00 98.69 90 LEU A O 1
ATOM 714 N N . HIS A 1 91 ? -9.982 1.712 -2.193 1.00 98.56 91 HIS A N 1
ATOM 715 C CA . HIS A 1 91 ? -9.763 2.896 -1.376 1.00 98.56 91 HIS A CA 1
ATOM 716 C C . HIS A 1 91 ? -11.090 3.506 -0.912 1.00 98.56 91 HIS A C 1
ATOM 718 O O . HIS A 1 91 ? -11.304 3.706 0.283 1.00 98.56 91 HIS A O 1
ATOM 724 N N . GLU A 1 92 ? -12.031 3.742 -1.833 1.00 98.81 92 GLU A N 1
ATOM 725 C CA . GLU A 1 92 ? -13.353 4.290 -1.513 1.00 98.81 92 GLU A CA 1
ATOM 726 C C . GLU A 1 92 ? -14.111 3.394 -0.520 1.00 98.81 92 GLU A C 1
ATOM 728 O O . GLU A 1 92 ? -14.727 3.890 0.428 1.00 98.81 92 GLU A O 1
ATOM 733 N N . ASN A 1 93 ? -14.031 2.073 -0.690 1.00 98.88 93 ASN A N 1
ATOM 734 C CA . ASN A 1 93 ? -14.637 1.118 0.234 1.00 98.88 93 ASN A CA 1
ATOM 735 C C . ASN A 1 93 ? -14.012 1.181 1.636 1.00 98.88 93 ASN A C 1
ATOM 737 O O . ASN A 1 93 ? -14.749 1.120 2.625 1.00 98.88 93 ASN A O 1
ATOM 741 N N . PHE A 1 94 ? -12.689 1.357 1.744 1.00 98.88 94 PHE A N 1
ATOM 742 C CA . PHE A 1 94 ? -12.024 1.572 3.032 1.00 98.88 94 PHE A CA 1
ATOM 743 C C . PHE A 1 94 ? -12.477 2.885 3.684 1.00 98.88 94 PHE A C 1
ATOM 745 O O . PHE A 1 94 ? -12.870 2.877 4.850 1.00 98.88 94 PHE A O 1
ATOM 752 N N . GLN A 1 95 ? -12.493 3.996 2.938 1.00 98.81 95 GLN A N 1
ATOM 753 C CA . GLN A 1 95 ? -12.893 5.308 3.466 1.00 98.81 95 GLN A CA 1
ATOM 754 C C . GLN A 1 95 ? -14.358 5.335 3.926 1.00 98.81 95 GLN A C 1
ATOM 756 O O . GLN A 1 95 ? -14.682 5.899 4.970 1.00 98.81 95 GLN A O 1
ATOM 761 N N . LYS A 1 96 ? -15.264 4.683 3.189 1.00 98.88 96 LYS A N 1
ATOM 762 C CA . LYS A 1 96 ? -16.662 4.524 3.624 1.00 98.88 96 LYS A CA 1
ATOM 763 C C . LYS A 1 96 ? -16.758 3.695 4.903 1.00 98.88 96 LYS A C 1
ATOM 765 O O . LYS A 1 96 ? -17.468 4.073 5.833 1.00 98.88 96 LYS A O 1
ATOM 770 N N . ALA A 1 97 ? -16.035 2.577 4.972 1.00 98.88 97 ALA A N 1
ATOM 771 C CA . ALA A 1 97 ? -16.028 1.725 6.154 1.00 98.88 97 ALA A CA 1
ATOM 772 C C . ALA A 1 97 ? -15.466 2.450 7.388 1.00 98.88 97 ALA A C 1
ATOM 774 O O . ALA A 1 97 ? -16.042 2.331 8.472 1.00 98.88 97 ALA A O 1
ATOM 775 N N . SER A 1 98 ? -14.391 3.228 7.233 1.00 98.62 98 SER A N 1
ATOM 776 C CA . SER A 1 98 ? -13.790 3.991 8.329 1.00 98.62 98 SER A CA 1
ATOM 777 C C . SER A 1 98 ? -14.726 5.096 8.827 1.00 98.62 98 SER A C 1
ATOM 779 O O . SER A 1 98 ? -14.953 5.190 10.034 1.00 98.62 98 SER A O 1
ATOM 781 N N . ALA A 1 99 ? -15.360 5.845 7.917 1.00 98.62 99 ALA A N 1
ATOM 782 C CA . ALA A 1 99 ? -16.340 6.882 8.248 1.00 98.62 99 ALA A CA 1
ATOM 783 C C . ALA A 1 99 ? -17.561 6.337 9.014 1.00 98.62 99 ALA A C 1
ATOM 785 O O . ALA A 1 99 ? -18.133 7.028 9.855 1.00 98.62 99 ALA A O 1
ATOM 786 N N . GLU A 1 100 ? -17.946 5.085 8.755 1.00 98.62 100 GLU A N 1
ATOM 787 C CA . GLU A 1 100 ? -19.041 4.394 9.445 1.00 98.62 100 GLU A CA 1
ATOM 788 C C . GLU A 1 100 ? -18.596 3.629 10.709 1.00 98.62 100 GLU A C 1
ATOM 790 O O . GLU A 1 100 ? -19.409 2.954 11.341 1.00 98.62 100 GLU A O 1
ATOM 795 N N . GLY A 1 101 ? -17.314 3.690 11.089 1.00 98.25 101 GLY A N 1
ATOM 796 C CA . GLY A 1 101 ? -16.789 2.985 12.263 1.00 98.25 101 GLY A CA 1
ATOM 797 C C . GLY A 1 101 ? -16.678 1.462 12.094 1.00 98.25 101 GLY A C 1
ATOM 798 O O . GLY A 1 101 ? -16.557 0.731 13.079 1.00 98.25 101 GLY A O 1
ATOM 799 N N . LYS A 1 102 ? -16.713 0.948 10.859 1.00 98.69 102 LYS A N 1
ATOM 800 C CA . LYS A 1 102 ? -16.682 -0.490 10.542 1.00 98.69 102 LYS A CA 1
ATOM 801 C C . LYS A 1 102 ? -15.258 -1.052 10.577 1.00 98.69 102 LYS A C 1
ATOM 803 O O . LYS A 1 102 ? -14.729 -1.504 9.563 1.00 98.69 102 LYS A O 1
ATOM 808 N N . VAL A 1 103 ? -14.660 -1.090 11.770 1.00 98.56 103 VAL A N 1
ATOM 809 C CA . VAL A 1 103 ? -13.278 -1.560 12.006 1.00 98.56 103 VAL A CA 1
ATOM 810 C C . VAL A 1 103 ? -12.990 -2.913 11.344 1.00 98.56 103 VAL A C 1
ATOM 812 O O . VAL A 1 103 ? -11.949 -3.081 10.718 1.00 98.56 103 VAL A O 1
ATOM 815 N N . VAL A 1 104 ? -13.912 -3.879 11.446 1.00 98.75 104 VAL A N 1
ATOM 816 C CA . VAL A 1 104 ? -13.724 -5.227 10.875 1.00 98.75 104 VAL A CA 1
ATOM 817 C C . VAL A 1 104 ? -13.588 -5.181 9.351 1.00 98.75 104 VAL A C 1
ATOM 819 O O . VAL A 1 104 ? -12.752 -5.884 8.794 1.00 98.75 104 VAL A O 1
ATOM 822 N N . THR A 1 105 ? -14.369 -4.337 8.673 1.00 98.88 105 THR A N 1
ATOM 823 C CA . THR A 1 105 ? -14.270 -4.153 7.219 1.00 98.88 105 THR A CA 1
ATOM 824 C C . THR A 1 105 ? -12.945 -3.494 6.841 1.00 98.88 105 THR A C 1
ATOM 826 O O . THR A 1 105 ? -12.288 -3.966 5.918 1.00 98.88 105 THR A O 1
ATOM 829 N N . CYS A 1 106 ? -12.510 -2.473 7.585 1.00 98.88 106 CYS A N 1
ATOM 830 C CA . CYS A 1 106 ? -11.209 -1.834 7.371 1.00 98.88 106 CYS A CA 1
ATOM 831 C C . CYS A 1 106 ? -10.048 -2.829 7.536 1.00 98.88 106 CYS A C 1
ATOM 833 O O . CYS A 1 106 ? -9.160 -2.888 6.688 1.00 98.88 106 CYS A O 1
ATOM 835 N N . LEU A 1 107 ? -10.078 -3.655 8.590 1.00 98.88 107 LEU A N 1
ATOM 836 C CA . LEU A 1 107 ? -9.080 -4.703 8.819 1.00 98.88 107 LEU A CA 1
ATOM 837 C C . LEU A 1 107 ? -9.108 -5.770 7.720 1.00 98.88 107 LEU A C 1
ATOM 839 O O . LEU A 1 107 ? -8.049 -6.185 7.262 1.00 9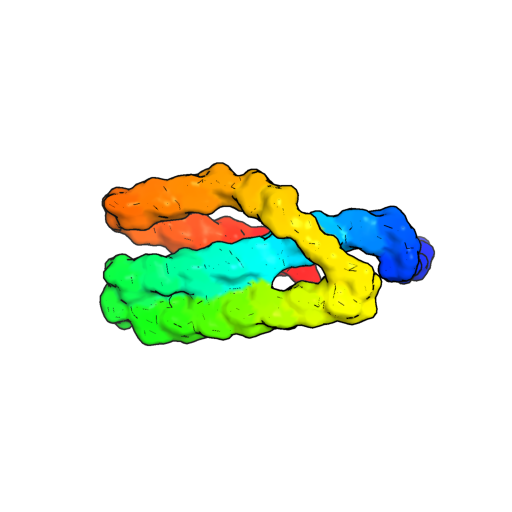8.88 107 LEU A O 1
ATOM 843 N N . LEU A 1 108 ? -10.286 -6.201 7.264 1.00 98.88 108 LEU A N 1
ATOM 844 C CA . LEU A 1 108 ? -10.393 -7.167 6.169 1.00 98.88 108 LEU A CA 1
ATOM 845 C C . LEU A 1 108 ? -9.771 -6.623 4.874 1.00 98.88 108 LEU A C 1
ATOM 847 O O . LEU A 1 108 ? -9.044 -7.350 4.203 1.00 98.88 108 LEU A O 1
ATOM 851 N N . ILE A 1 109 ? -10.040 -5.361 4.533 1.00 98.81 109 ILE A N 1
ATOM 852 C CA . ILE A 1 109 ? -9.471 -4.721 3.342 1.00 98.81 109 ILE A CA 1
ATOM 853 C C . ILE A 1 109 ? -7.950 -4.600 3.476 1.00 98.81 109 ILE A C 1
ATOM 855 O O . ILE A 1 109 ? -7.233 -5.135 2.635 1.00 98.81 109 ILE A O 1
ATOM 859 N N . GLN A 1 110 ? -7.458 -3.951 4.536 1.00 98.81 110 GLN A N 1
ATOM 860 C CA . GLN A 1 110 ? -6.027 -3.691 4.690 1.00 98.81 110 GLN A CA 1
ATOM 861 C C . GLN A 1 110 ? -5.268 -4.964 5.072 1.00 98.81 110 GLN A C 1
ATOM 863 O O . GLN A 1 110 ? -4.527 -5.504 4.263 1.00 98.81 110 GLN A O 1
ATOM 868 N N . SER A 1 111 ? -5.492 -5.474 6.285 1.00 98.50 111 SER A N 1
ATOM 869 C CA . SER A 1 111 ? -4.648 -6.503 6.913 1.00 98.50 111 SER A CA 1
ATOM 870 C C . SER A 1 111 ? -4.815 -7.920 6.352 1.00 98.50 111 SER A C 1
ATOM 872 O O . SER A 1 111 ? -4.043 -8.809 6.707 1.00 98.50 111 SER A O 1
ATOM 874 N N . LEU A 1 112 ? -5.828 -8.158 5.510 1.00 98.62 112 LEU A N 1
ATOM 875 C CA . LEU A 1 112 ? -6.047 -9.453 4.862 1.00 98.62 112 LEU A CA 1
ATOM 876 C C . LEU A 1 112 ? -5.971 -9.335 3.339 1.00 98.62 112 LEU A C 1
ATOM 878 O O . LEU A 1 112 ? -5.075 -9.924 2.748 1.00 98.62 112 LEU A O 1
ATOM 882 N N . ILE A 1 113 ? -6.893 -8.614 2.693 1.00 98.75 113 ILE A N 1
ATOM 883 C CA . ILE A 1 113 ? -6.972 -8.576 1.223 1.00 98.75 113 ILE A CA 1
ATOM 884 C C . ILE A 1 113 ? -5.713 -7.936 0.623 1.00 98.75 113 ILE A C 1
ATOM 886 O O . ILE A 1 113 ? -5.067 -8.568 -0.213 1.00 98.75 113 ILE A O 1
ATOM 890 N N . ILE A 1 114 ? -5.355 -6.721 1.052 1.00 98.44 114 ILE A N 1
ATOM 891 C CA . ILE A 1 114 ? -4.191 -5.997 0.519 1.00 98.44 114 ILE A CA 1
ATOM 892 C C . ILE A 1 114 ? -2.891 -6.694 0.923 1.00 98.44 114 ILE A C 1
ATOM 894 O O . ILE A 1 114 ? -2.086 -6.982 0.041 1.00 98.44 114 ILE A O 1
ATOM 898 N N . GLU A 1 115 ? -2.705 -7.047 2.201 1.00 98.12 115 GLU A N 1
ATOM 899 C CA . GLU A 1 115 ? -1.473 -7.730 2.637 1.00 98.12 115 GLU A CA 1
ATOM 900 C C . GLU A 1 115 ? -1.254 -9.059 1.900 1.00 98.12 115 GLU A C 1
ATOM 902 O O . GLU A 1 115 ? -0.155 -9.341 1.426 1.00 98.12 115 GLU A O 1
ATOM 907 N N . CYS A 1 116 ? -2.298 -9.883 1.743 1.00 98.69 116 CYS A N 1
ATOM 908 C CA . CYS A 1 116 ? -2.159 -11.155 1.030 1.00 98.69 116 CYS A CA 1
ATOM 909 C C . CYS A 1 116 ? -1.900 -10.942 -0.466 1.00 98.69 116 CYS A C 1
ATOM 911 O O . CYS A 1 116 ? -1.156 -11.716 -1.068 1.00 98.69 116 CYS A O 1
ATOM 913 N N . PHE A 1 117 ? -2.492 -9.907 -1.072 1.00 98.19 117 PHE A N 1
ATOM 914 C CA . PHE A 1 117 ? -2.216 -9.549 -2.461 1.00 98.19 117 PHE A CA 1
ATOM 915 C C . PHE A 1 117 ? -0.768 -9.078 -2.648 1.00 98.19 117 PHE A C 1
ATOM 917 O O . PHE A 1 117 ? -0.099 -9.548 -3.567 1.00 98.19 117 PHE A O 1
ATOM 924 N N . ALA A 1 118 ? -0.262 -8.224 -1.754 1.00 97.56 118 ALA A N 1
ATOM 925 C CA . ALA A 1 118 ? 1.118 -7.750 -1.774 1.00 97.56 118 ALA A CA 1
ATOM 926 C C . ALA A 1 118 ? 2.114 -8.908 -1.605 1.00 97.56 118 ALA A C 1
ATOM 928 O O . ALA A 1 118 ? 3.000 -9.078 -2.438 1.00 97.56 118 ALA A O 1
ATOM 929 N N . ILE A 1 119 ? 1.909 -9.773 -0.603 1.00 97.56 119 ILE A N 1
ATOM 930 C CA . ILE A 1 119 ? 2.753 -10.957 -0.363 1.00 97.56 119 ILE A CA 1
ATOM 931 C C . ILE A 1 119 ? 2.770 -11.899 -1.572 1.00 97.56 119 ILE A C 1
ATOM 933 O O . ILE A 1 119 ? 3.800 -12.495 -1.860 1.00 97.56 119 ILE A O 1
ATOM 937 N N . ALA A 1 120 ? 1.646 -12.063 -2.273 1.00 98.00 120 ALA A N 1
ATOM 938 C CA . ALA A 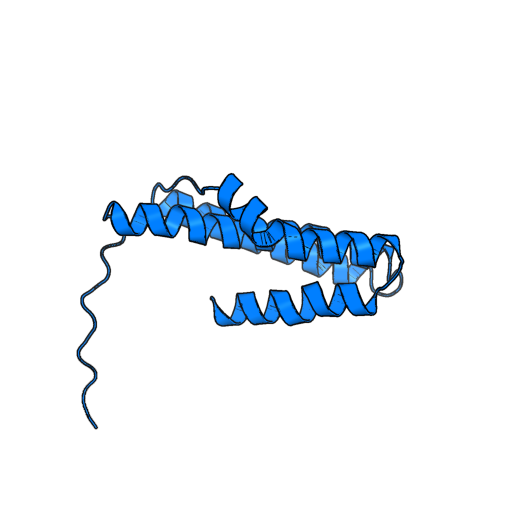1 120 ? 1.592 -12.909 -3.463 1.00 98.00 120 ALA A CA 1
ATOM 939 C C . ALA A 1 120 ? 2.300 -12.287 -4.679 1.00 98.00 120 ALA A C 1
ATOM 941 O O . ALA A 1 120 ? 2.732 -13.020 -5.569 1.00 98.00 120 ALA A O 1
ATOM 942 N N . ALA A 1 121 ? 2.363 -10.955 -4.751 1.00 95.75 121 ALA A N 1
ATOM 943 C CA . ALA A 1 121 ? 2.988 -10.230 -5.851 1.00 95.75 121 ALA A CA 1
ATOM 944 C C . ALA A 1 121 ? 4.511 -10.077 -5.691 1.00 95.75 121 ALA A C 1
ATOM 946 O O . ALA A 1 121 ? 5.207 -9.983 -6.705 1.00 95.75 121 ALA A O 1
ATOM 947 N N . TYR A 1 122 ? 5.005 -10.010 -4.450 1.00 92.56 122 TYR A N 1
ATOM 948 C CA . TYR A 1 122 ? 6.430 -9.889 -4.109 1.00 92.56 122 TYR A CA 1
ATOM 949 C C . TYR A 1 122 ? 7.185 -11.212 -4.288 1.00 92.56 122 TYR A C 1
ATOM 951 O O . TYR A 1 122 ? 8.314 -11.154 -4.832 1.00 92.56 122 TYR A O 1
#

Solvent-accessible surface area (backbone atoms only — not comparable to full-atom values): 6568 Å² total; per-residue (Å²): 130,88,76,76,75,78,72,78,82,83,62,75,81,40,68,69,47,38,57,53,44,12,43,54,48,12,35,54,32,46,53,21,50,50,48,19,52,50,26,47,54,46,24,70,75,36,70,94,46,22,70,62,27,48,51,49,17,58,47,27,52,50,50,24,53,51,48,54,47,53,32,55,76,67,72,36,72,56,37,55,68,61,19,51,62,72,43,41,67,63,51,51,53,38,54,52,26,55,77,70,66,34,59,71,60,35,44,45,49,47,76,42,53,46,48,52,51,51,65,72,70,107

Foldseek 3Di:
DPDDPDDPDDDLQDPVNLVVLLAVLLLLLVLLQLLLVLLCLLLVLCVVCNVVSNVRSVVSVVVSVVSVVVCVVSVHHHPNVNNCVVCVVLSVQLVVCSVVSVSVSSCCSRVPVSVVVVVVVD